Protein AF-A0A4C1UYD5-F1 (afdb_monomer)

Nearest PDB structures (foldseek):
  2w25-assembly1_B  TM=7.082E-01  e=7.844E-01  Mycobacterium tuberculosis H37Rv
  4pcq-assembly2_C  TM=4.959E-01  e=2.005E-01  Mycobacterium tuberculosis H37Rv
  2zny-assembly2_C  TM=6.734E-01  e=1.211E+00  Pyrococcus horikoshii
  8q90-assembly1_B  TM=6.216E-01  e=7.372E-01  Haloferax mediterranei
  2cfx-assembly1_C  TM=5.193E-01  e=6.121E-01  Bacillus subtilis

Solvent-accessible surface area (backbone atoms only — not comparable to full-atom values): 8663 Å² total; per-residue (Å²): 123,74,61,63,59,53,48,52,54,51,55,50,53,49,42,74,74,34,85,78,67,46,72,71,53,54,27,66,76,67,74,45,59,75,81,50,54,60,48,44,36,49,77,71,63,64,56,72,83,76,76,78,75,85,68,89,67,90,71,52,71,72,56,50,52,53,52,55,53,51,60,69,66,46,83,73,74,66,81,72,52,64,57,54,50,50,51,52,55,50,59,76,73,45,64,76,91,78,65,53,77,66,54,57,54,50,51,54,52,47,61,76,69,52,66,94,88,60,64,92,65,54,70,78,73,72,62,78,87,80,76,84,84,124

Secondary structure (DSSP, 8-state):
-HHHHHHHHHHHHHHHH-TT--HHHHHHHHT--TTHHHHIIIIIS-PPPPP----SS---HHHHHHHHHHHHH-SSS-THHHHHHHHHHHHHHS-GGG--HHHHHHHHHHHHHS-TT-GGGTGGGS--TTSS--

Structure (mmCIF, N/CA/C/O backbone):
data_AF-A0A4C1UYD5-F1
#
_entry.id   AF-A0A4C1UYD5-F1
#
loop_
_atom_site.group_PDB
_atom_site.id
_atom_site.type_symbol
_atom_site.label_atom_id
_atom_site.label_alt_id
_atom_site.label_comp_id
_atom_site.label_asym_id
_atom_site.label_entity_id
_atom_site.label_seq_id
_atom_site.pdbx_PDB_ins_code
_atom_site.Cartn_x
_atom_site.Cartn_y
_atom_site.Cartn_z
_atom_site.occupancy
_atom_site.B_iso_or_equiv
_atom_site.auth_seq_id
_atom_site.auth_comp_id
_atom_site.auth_asym_id
_atom_site.auth_atom_id
_atom_site.pdbx_PDB_model_num
ATOM 1 N N . MET A 1 1 ? 9.779 5.387 -25.566 1.00 51.56 1 MET A N 1
ATOM 2 C CA . MET A 1 1 ? 9.071 6.353 -24.678 1.00 51.56 1 MET A CA 1
ATOM 3 C C . MET A 1 1 ? 7.574 6.054 -24.531 1.00 51.56 1 MET A C 1
ATOM 5 O O . MET A 1 1 ? 7.022 6.359 -23.481 1.00 51.56 1 MET A O 1
ATOM 9 N N . LYS A 1 2 ? 6.917 5.441 -25.533 1.00 52.53 2 LYS A N 1
ATOM 10 C CA . LYS A 1 2 ? 5.489 5.065 -25.476 1.00 52.53 2 LYS A CA 1
ATOM 11 C C . LYS A 1 2 ? 5.191 3.929 -24.477 1.00 52.53 2 LYS A C 1
ATOM 13 O O . LYS A 1 2 ? 4.095 3.876 -23.929 1.00 52.53 2 LYS A O 1
ATOM 18 N N . ASP A 1 3 ? 6.193 3.118 -24.146 1.00 77.50 3 ASP A N 1
ATOM 19 C CA . ASP A 1 3 ? 6.026 1.927 -23.298 1.00 77.50 3 ASP A CA 1
ATOM 20 C C . ASP A 1 3 ? 5.842 2.269 -21.810 1.00 77.50 3 ASP A C 1
ATOM 22 O O . ASP A 1 3 ? 5.057 1.634 -21.112 1.00 77.50 3 ASP A O 1
ATOM 26 N N . ALA A 1 4 ? 6.471 3.347 -21.328 1.00 79.19 4 ALA A N 1
ATOM 27 C CA . ALA A 1 4 ? 6.419 3.733 -19.914 1.00 79.19 4 ALA A CA 1
ATOM 28 C C . ALA A 1 4 ? 5.032 4.240 -19.472 1.00 79.19 4 ALA A C 1
ATOM 30 O O . ALA A 1 4 ? 4.612 4.013 -18.336 1.00 79.19 4 ALA A O 1
ATOM 31 N N . LEU A 1 5 ? 4.298 4.925 -20.358 1.00 83.38 5 LEU A N 1
ATOM 32 C CA . LEU A 1 5 ? 2.932 5.377 -20.068 1.00 83.38 5 LEU A CA 1
ATOM 33 C C . LEU A 1 5 ? 1.947 4.204 -20.051 1.00 83.38 5 LEU A C 1
ATOM 35 O O . LEU A 1 5 ? 1.080 4.150 -19.177 1.00 83.38 5 LEU A O 1
ATOM 39 N N . LEU A 1 6 ? 2.111 3.250 -20.972 1.00 86.69 6 LEU A N 1
ATOM 40 C CA . LEU A 1 6 ? 1.280 2.049 -21.033 1.00 86.69 6 LEU A CA 1
ATOM 41 C C . LEU A 1 6 ? 1.486 1.169 -19.792 1.00 86.69 6 LEU A C 1
ATOM 43 O O . LEU A 1 6 ? 0.511 0.726 -19.189 1.00 86.69 6 LEU A O 1
ATOM 47 N N . GLN A 1 7 ? 2.736 1.016 -19.344 1.00 87.81 7 GLN A N 1
ATOM 48 C CA . GLN A 1 7 ? 3.077 0.308 -18.108 1.00 87.81 7 GLN A CA 1
ATOM 49 C C . GLN A 1 7 ? 2.433 0.948 -16.873 1.00 87.81 7 GLN A C 1
ATOM 51 O O . GLN A 1 7 ? 1.792 0.252 -16.091 1.00 87.81 7 GLN A O 1
ATOM 56 N N . ARG A 1 8 ? 2.524 2.277 -16.706 1.00 90.50 8 ARG A N 1
ATOM 57 C CA . ARG A 1 8 ? 1.875 2.979 -15.578 1.00 90.50 8 ARG A CA 1
ATOM 58 C C . ARG A 1 8 ? 0.364 2.775 -15.572 1.00 90.50 8 ARG A C 1
ATOM 60 O O . ARG A 1 8 ? -0.216 2.533 -14.515 1.00 90.50 8 ARG A O 1
ATOM 67 N N . ARG A 1 9 ? -0.269 2.862 -16.746 1.00 92.88 9 ARG A N 1
ATOM 68 C CA . ARG A 1 9 ? -1.713 2.648 -16.891 1.00 92.88 9 ARG A CA 1
ATOM 69 C C . ARG A 1 9 ? -2.099 1.205 -16.553 1.00 92.88 9 ARG A C 1
ATOM 71 O O . ARG A 1 9 ? -3.076 1.009 -15.841 1.00 92.88 9 ARG A O 1
ATOM 78 N N . GLY A 1 10 ? -1.306 0.227 -16.990 1.00 93.06 10 GLY A N 1
ATOM 79 C CA . GLY A 1 10 ? -1.494 -1.187 -16.655 1.00 93.06 10 GLY A CA 1
ATOM 80 C C . GLY A 1 10 ? -1.370 -1.464 -15.156 1.00 93.06 10 GLY A C 1
ATOM 81 O O . GLY A 1 10 ? -2.275 -2.048 -14.567 1.00 93.06 10 GLY A O 1
ATOM 82 N N . VAL A 1 11 ? -0.305 -0.971 -14.511 1.00 92.56 11 VAL A N 1
ATOM 83 C CA . VAL A 1 11 ? -0.105 -1.120 -13.056 1.00 92.56 11 VAL A CA 1
ATOM 84 C C . VAL A 1 11 ? -1.269 -0.498 -12.281 1.00 92.56 11 VAL A C 1
ATOM 86 O O . VAL A 1 11 ? -1.773 -1.105 -11.339 1.00 92.56 11 VAL A O 1
ATOM 89 N N . ARG A 1 12 ? -1.734 0.688 -12.695 1.00 93.81 12 ARG A N 1
ATOM 90 C CA . ARG A 1 12 ? -2.876 1.359 -12.063 1.00 93.81 12 ARG A CA 1
ATOM 91 C C . ARG A 1 12 ? -4.149 0.511 -12.129 1.00 93.81 12 ARG A C 1
ATOM 93 O O . ARG A 1 12 ? -4.782 0.308 -11.098 1.00 93.81 12 ARG A O 1
ATOM 100 N N . LEU A 1 13 ? -4.484 -0.015 -13.308 1.00 93.56 13 LEU A N 1
ATOM 101 C CA . LEU A 1 13 ? -5.666 -0.861 -13.498 1.00 93.56 13 LEU A CA 1
ATOM 102 C C . LEU A 1 13 ? -5.609 -2.136 -12.647 1.00 93.56 13 LEU A C 1
ATOM 104 O O . LEU A 1 13 ? -6.617 -2.528 -12.061 1.00 93.56 13 LEU A O 1
ATOM 108 N N . MET A 1 14 ? -4.433 -2.760 -12.532 1.00 93.62 14 MET A N 1
ATOM 109 C CA . MET A 1 14 ? -4.266 -3.954 -11.698 1.00 93.62 14 MET A CA 1
ATOM 110 C C . MET A 1 14 ? -4.547 -3.676 -10.217 1.00 93.62 14 MET A C 1
ATOM 112 O O . MET A 1 14 ? -5.208 -4.483 -9.578 1.00 93.62 14 MET A O 1
ATOM 116 N N . ILE A 1 15 ? -4.099 -2.537 -9.679 1.00 91.75 15 ILE A N 1
ATOM 117 C CA . ILE A 1 15 ? -4.320 -2.160 -8.268 1.00 91.75 15 ILE A CA 1
ATOM 118 C C . ILE A 1 15 ? -5.775 -1.765 -8.010 1.00 91.75 15 ILE A C 1
ATOM 120 O O . ILE A 1 15 ? -6.321 -2.059 -6.947 1.00 91.75 15 ILE A O 1
ATOM 124 N N . GLU A 1 16 ? -6.402 -1.074 -8.965 1.00 91.88 16 GLU A N 1
ATOM 125 C CA . GLU A 1 16 ? -7.821 -0.717 -8.882 1.00 91.88 16 GLU A CA 1
ATOM 126 C C . GLU A 1 16 ? -8.707 -1.974 -8.894 1.00 91.88 16 GLU A C 1
ATOM 128 O O . GLU A 1 16 ? -9.697 -2.023 -8.165 1.00 91.88 16 GLU A O 1
ATOM 133 N N . THR A 1 17 ? -8.313 -3.002 -9.657 1.00 93.69 17 THR A N 1
ATOM 134 C CA . THR A 1 17 ? -9.019 -4.292 -9.740 1.00 93.69 17 THR A CA 1
ATOM 135 C C . THR A 1 17 ? -8.757 -5.171 -8.516 1.00 93.69 17 THR A C 1
ATOM 137 O O . THR A 1 17 ? -9.692 -5.682 -7.905 1.00 93.69 17 THR A O 1
ATOM 140 N N . ASP A 1 18 ? -7.491 -5.335 -8.132 1.00 90.62 18 ASP A N 1
ATOM 141 C CA . ASP A 1 18 ? -7.075 -6.104 -6.965 1.00 90.62 18 ASP A CA 1
ATOM 142 C C . ASP A 1 18 ? -6.187 -5.248 -6.057 1.00 90.62 18 ASP A C 1
ATOM 144 O O . ASP A 1 18 ? -4.979 -5.088 -6.259 1.00 90.62 18 ASP A O 1
ATOM 148 N N . LYS A 1 19 ? -6.793 -4.750 -4.975 1.00 85.56 19 LYS A N 1
ATOM 149 C CA . LYS A 1 19 ? -6.100 -3.961 -3.945 1.00 85.56 19 LYS A CA 1
ATOM 150 C C . LYS A 1 19 ? -4.998 -4.750 -3.224 1.00 85.56 19 LYS A C 1
ATOM 152 O O . LYS A 1 19 ? -4.209 -4.152 -2.494 1.00 85.56 19 LYS A O 1
ATOM 157 N N . ARG A 1 20 ? -4.961 -6.078 -3.375 1.00 87.19 20 ARG A N 1
ATOM 158 C CA . ARG A 1 20 ? -3.972 -6.990 -2.785 1.00 87.19 20 ARG A CA 1
ATOM 159 C C . ARG A 1 20 ? -2.979 -7.535 -3.816 1.00 87.19 20 ARG A C 1
ATOM 161 O O . ARG A 1 20 ? -2.191 -8.413 -3.462 1.00 87.19 20 ARG A O 1
ATOM 168 N N . ALA A 1 21 ? -2.962 -6.996 -5.038 1.00 89.81 21 ALA A N 1
ATOM 169 C CA . ALA A 1 21 ? -2.039 -7.419 -6.082 1.00 89.81 21 ALA A CA 1
ATOM 170 C C . ALA A 1 21 ? -0.580 -7.369 -5.595 1.00 89.81 21 ALA A C 1
ATOM 172 O O . ALA A 1 21 ? -0.066 -6.333 -5.157 1.00 89.81 21 ALA A O 1
ATOM 173 N N . SER A 1 22 ? 0.111 -8.506 -5.674 1.00 91.75 22 SER A N 1
ATOM 174 C CA . SER A 1 22 ? 1.512 -8.610 -5.268 1.00 91.75 22 SER A CA 1
ATOM 175 C C . SER A 1 22 ? 2.455 -8.057 -6.339 1.00 91.75 22 SER A C 1
ATOM 177 O O . SER A 1 22 ? 2.160 -8.076 -7.534 1.00 91.75 22 SER A O 1
ATOM 179 N N . TYR A 1 23 ? 3.656 -7.637 -5.930 1.00 91.94 23 TYR A N 1
ATOM 180 C CA . TYR A 1 23 ? 4.678 -7.143 -6.866 1.00 91.94 23 TYR A CA 1
ATOM 181 C C . TYR A 1 23 ? 5.027 -8.189 -7.933 1.00 91.94 23 TYR A C 1
ATOM 183 O O . TYR A 1 23 ? 5.186 -7.849 -9.101 1.00 91.94 23 TYR A O 1
ATOM 191 N N . ARG A 1 24 ? 5.056 -9.471 -7.546 1.00 92.31 24 ARG A N 1
ATOM 192 C CA . ARG A 1 24 ? 5.289 -10.597 -8.454 1.00 92.31 24 ARG A CA 1
ATOM 193 C C . ARG A 1 24 ? 4.107 -10.875 -9.384 1.00 92.31 24 ARG A C 1
ATOM 195 O O . ARG A 1 24 ? 4.307 -11.412 -10.454 1.00 92.31 24 ARG A O 1
ATOM 202 N N . GLN A 1 25 ? 2.871 -10.546 -9.039 1.00 92.44 25 GLN A N 1
ATOM 203 C CA . GLN A 1 25 ? 1.781 -10.662 -10.020 1.00 92.44 25 GLN A CA 1
ATOM 204 C C . GLN A 1 25 ? 1.857 -9.529 -11.045 1.00 92.44 25 GLN A C 1
ATOM 206 O O . GLN A 1 25 ? 1.689 -9.762 -12.243 1.00 92.44 25 GLN A O 1
ATOM 211 N N . ILE A 1 26 ? 2.196 -8.322 -10.589 1.00 91.88 26 ILE A N 1
ATOM 212 C CA . ILE A 1 26 ? 2.343 -7.138 -11.440 1.00 91.88 26 ILE A CA 1
ATOM 213 C C . ILE A 1 26 ? 3.502 -7.319 -12.434 1.00 91.88 26 ILE A C 1
ATOM 215 O O . ILE A 1 26 ? 3.317 -7.071 -13.625 1.00 91.88 26 ILE A O 1
ATOM 219 N N . TRP A 1 27 ? 4.663 -7.819 -11.984 1.00 92.88 27 TRP A N 1
ATOM 220 C CA . TRP A 1 27 ? 5.821 -8.073 -12.863 1.00 92.88 27 TRP A CA 1
ATOM 221 C C . TRP A 1 27 ? 5.485 -9.052 -13.998 1.00 92.88 27 TRP A C 1
ATOM 223 O O . TRP A 1 27 ? 5.920 -8.869 -15.128 1.00 92.88 27 TRP A O 1
ATOM 233 N N . ALA A 1 28 ? 4.654 -10.058 -13.713 1.00 92.81 28 ALA A N 1
ATOM 234 C CA . ALA A 1 28 ? 4.476 -11.243 -14.551 1.00 92.81 28 ALA A CA 1
ATOM 235 C C . ALA A 1 28 ? 3.438 -10.942 -15.617 1.00 92.81 28 ALA A C 1
ATOM 237 O O . ALA A 1 28 ? 3.577 -11.345 -16.764 1.00 92.81 28 ALA A O 1
ATOM 238 N N . SER A 1 29 ? 2.418 -10.189 -15.212 1.00 91.50 29 SER A N 1
ATOM 239 C CA . SER A 1 29 ? 1.319 -9.783 -16.075 1.00 91.50 29 SER A CA 1
ATOM 240 C C . SER A 1 29 ? 1.741 -8.687 -17.054 1.00 91.50 29 SER A C 1
ATOM 242 O O . SER A 1 29 ? 1.227 -8.639 -18.165 1.00 91.50 29 SER A O 1
ATOM 244 N N . LEU A 1 30 ? 2.664 -7.801 -16.656 1.00 89.75 30 LEU A N 1
ATOM 245 C CA . LEU A 1 30 ? 3.065 -6.642 -17.463 1.00 89.75 30 LEU A CA 1
ATOM 246 C C . LEU A 1 30 ? 4.455 -6.775 -18.103 1.00 89.75 30 LEU A C 1
ATOM 248 O O . LEU A 1 30 ? 4.839 -5.900 -18.877 1.00 89.75 30 LEU A O 1
ATOM 252 N N . GLY A 1 31 ? 5.218 -7.825 -17.775 1.00 90.38 31 GLY A N 1
ATOM 253 C CA . GLY A 1 31 ? 6.582 -8.027 -18.278 1.00 90.38 31 GLY A CA 1
ATOM 254 C C . GLY A 1 31 ? 7.547 -6.908 -17.873 1.00 90.38 31 GLY A C 1
ATOM 255 O O . GLY A 1 31 ? 8.457 -6.564 -18.624 1.00 90.38 31 GLY A O 1
ATOM 256 N N . ILE A 1 32 ? 7.311 -6.290 -16.714 1.00 90.12 32 ILE A N 1
ATOM 257 C CA . ILE A 1 32 ? 8.102 -5.168 -16.199 1.00 90.12 32 ILE A CA 1
ATOM 258 C C . ILE A 1 32 ? 9.187 -5.717 -15.272 1.00 90.12 32 ILE A C 1
ATOM 260 O O . ILE A 1 32 ? 8.931 -6.611 -14.467 1.00 90.12 32 ILE A O 1
ATOM 264 N N . ASP A 1 33 ? 10.385 -5.139 -15.338 1.00 91.38 33 ASP A N 1
ATOM 265 C CA . ASP A 1 33 ? 11.468 -5.479 -14.417 1.00 91.38 33 ASP A CA 1
ATOM 266 C C . ASP A 1 33 ? 11.090 -5.204 -12.942 1.00 91.38 33 ASP A C 1
ATOM 268 O O . ASP A 1 33 ? 10.471 -4.181 -12.624 1.00 91.38 33 ASP A O 1
ATOM 272 N N . MET A 1 34 ? 11.506 -6.077 -12.009 1.00 90.56 34 MET A N 1
ATOM 273 C CA . MET A 1 34 ? 11.169 -5.933 -10.577 1.00 90.56 34 MET A CA 1
ATOM 274 C C . MET A 1 34 ? 11.600 -4.594 -10.014 1.00 90.56 34 MET A C 1
ATOM 276 O O . MET A 1 34 ? 10.919 -4.060 -9.142 1.00 90.56 34 MET A O 1
ATOM 280 N N . SER A 1 35 ? 12.728 -4.051 -10.476 1.00 89.56 35 SER A N 1
ATOM 281 C CA . SER A 1 35 ? 13.251 -2.792 -9.949 1.00 89.56 35 SER A CA 1
ATOM 282 C C . SER A 1 35 ? 12.382 -1.591 -10.337 1.00 89.56 35 SER A C 1
ATOM 284 O O . SER A 1 35 ? 12.432 -0.546 -9.682 1.00 89.56 35 SER A O 1
ATOM 286 N N . GLN A 1 36 ? 11.566 -1.725 -11.388 1.00 90.94 36 GLN A N 1
ATOM 287 C CA . GLN A 1 36 ? 10.689 -0.668 -11.879 1.00 90.94 36 GLN A CA 1
ATOM 288 C C . GLN A 1 36 ? 9.326 -0.666 -11.188 1.00 90.94 36 GLN A C 1
ATOM 290 O O . GLN A 1 36 ? 8.755 0.409 -11.004 1.00 90.94 36 GLN A O 1
ATOM 295 N N . VAL A 1 37 ? 8.821 -1.823 -10.745 1.00 91.12 37 VAL A N 1
ATOM 296 C CA . VAL A 1 37 ? 7.508 -1.923 -10.081 1.00 91.12 37 VAL A CA 1
ATOM 297 C C . VAL A 1 37 ? 7.411 -0.988 -8.858 1.00 91.12 37 VAL A C 1
ATOM 299 O O . VAL A 1 37 ? 6.494 -0.163 -8.830 1.00 91.12 37 VAL A O 1
ATOM 302 N N . PRO A 1 38 ? 8.364 -0.980 -7.898 1.00 90.62 38 PRO A N 1
ATOM 303 C CA . PRO A 1 38 ? 8.342 -0.034 -6.782 1.00 90.62 38 PRO A CA 1
ATOM 304 C C . PRO A 1 38 ? 8.451 1.429 -7.226 1.00 90.62 38 PRO A C 1
ATOM 306 O O . PRO A 1 38 ? 7.778 2.286 -6.661 1.00 90.62 38 PRO A O 1
ATOM 309 N N . LYS A 1 39 ? 9.255 1.732 -8.257 1.00 92.25 39 LYS A N 1
ATOM 310 C CA . LYS A 1 39 ? 9.408 3.102 -8.781 1.00 92.25 39 LYS A CA 1
ATOM 311 C C . LYS A 1 39 ? 8.090 3.621 -9.351 1.00 92.25 39 LYS A C 1
ATOM 313 O O . LYS A 1 39 ? 7.726 4.763 -9.101 1.00 92.25 39 LYS A O 1
ATOM 318 N N . ILE A 1 40 ? 7.351 2.782 -10.076 1.00 92.31 40 ILE A N 1
ATOM 319 C CA . ILE A 1 40 ? 6.043 3.143 -10.631 1.00 92.31 40 ILE A CA 1
ATOM 320 C C . ILE A 1 40 ? 5.020 3.353 -9.513 1.00 92.31 40 ILE A C 1
ATOM 322 O O . ILE A 1 40 ? 4.328 4.371 -9.502 1.00 92.31 40 ILE A O 1
ATOM 326 N N . LEU A 1 41 ? 4.961 2.437 -8.547 1.00 90.88 41 LEU A N 1
ATOM 327 C CA . LEU A 1 41 ? 4.032 2.525 -7.421 1.00 90.88 41 LEU A CA 1
ATOM 328 C C . LEU A 1 41 ? 4.260 3.782 -6.576 1.00 90.88 41 LEU A C 1
ATOM 330 O O . LEU A 1 41 ? 3.311 4.517 -6.307 1.00 90.88 41 LEU A O 1
ATOM 334 N N . HIS A 1 42 ? 5.508 4.050 -6.195 1.00 88.56 42 HIS A N 1
ATOM 335 C CA . HIS A 1 42 ? 5.836 5.141 -5.281 1.00 88.56 42 HIS A CA 1
ATOM 336 C C . HIS A 1 42 ?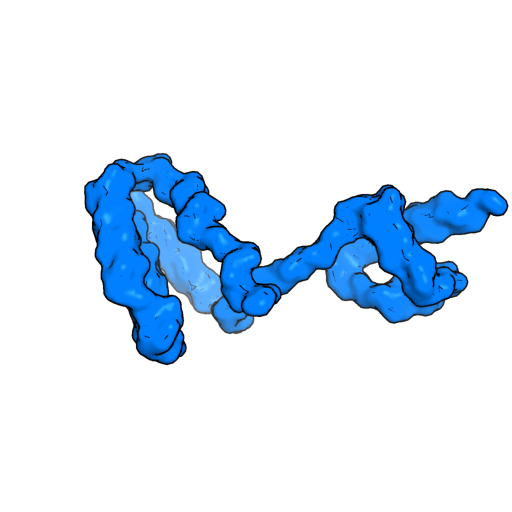 5.971 6.497 -5.982 1.00 88.56 42 HIS A C 1
ATOM 338 O O . HIS A 1 42 ? 5.393 7.470 -5.507 1.00 88.56 42 HIS A O 1
ATOM 344 N N . ASN A 1 43 ? 6.668 6.576 -7.121 1.00 90.62 43 ASN A N 1
ATOM 345 C CA . ASN A 1 43 ? 6.980 7.865 -7.754 1.00 90.62 43 ASN A CA 1
ATOM 346 C C . ASN A 1 43 ? 5.902 8.333 -8.736 1.00 90.62 43 ASN A C 1
ATOM 348 O O . ASN A 1 43 ? 5.803 9.527 -9.003 1.00 90.62 43 ASN A O 1
ATOM 352 N N . HIS A 1 44 ? 5.133 7.413 -9.329 1.00 89.44 44 HIS A N 1
ATOM 353 C CA . HIS A 1 44 ? 4.153 7.762 -10.365 1.00 89.44 44 HIS A CA 1
ATOM 354 C C . HIS A 1 44 ? 2.708 7.612 -9.909 1.00 89.44 44 HIS A C 1
ATOM 356 O O . HIS A 1 44 ? 1.870 8.407 -10.323 1.00 89.44 44 HIS A O 1
ATOM 362 N N . LEU A 1 45 ? 2.412 6.612 -9.079 1.00 89.88 45 LEU A N 1
ATOM 363 C CA . LEU A 1 45 ? 1.058 6.373 -8.577 1.00 89.88 45 LEU A CA 1
ATOM 364 C C . LEU A 1 45 ? 0.857 6.863 -7.136 1.00 89.88 45 LEU A C 1
ATOM 366 O O . LEU A 1 45 ? -0.280 6.918 -6.682 1.00 89.88 45 LEU A O 1
ATOM 370 N N . ALA A 1 46 ? 1.938 7.211 -6.425 1.00 90.44 46 ALA A N 1
ATOM 371 C CA . ALA A 1 46 ? 1.926 7.597 -5.010 1.00 90.44 46 ALA A CA 1
ATOM 372 C C . ALA A 1 46 ? 1.169 6.603 -4.101 1.00 90.44 46 ALA A C 1
ATOM 374 O O . ALA A 1 46 ? 0.658 6.967 -3.039 1.00 90.44 46 ALA A O 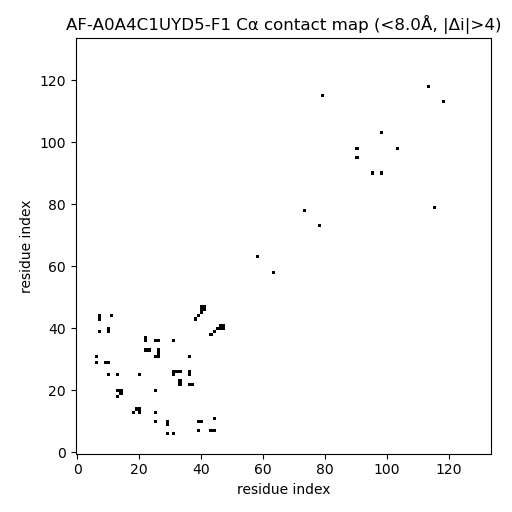1
ATOM 375 N N . VAL A 1 47 ? 1.112 5.328 -4.501 1.00 87.12 47 VAL A N 1
ATOM 376 C CA . VAL A 1 47 ? 0.430 4.276 -3.747 1.00 87.12 47 VAL A CA 1
ATOM 377 C C . VAL A 1 47 ? 1.325 3.865 -2.586 1.00 87.12 47 VAL A C 1
ATOM 379 O O . VAL A 1 47 ? 2.505 3.543 -2.752 1.00 87.12 47 VAL A O 1
ATOM 382 N N . ARG A 1 48 ? 0.756 3.868 -1.383 1.00 83.94 48 ARG A N 1
ATOM 383 C CA . ARG A 1 48 ? 1.401 3.346 -0.178 1.00 83.94 48 ARG A CA 1
ATOM 384 C C . ARG A 1 48 ? 0.832 1.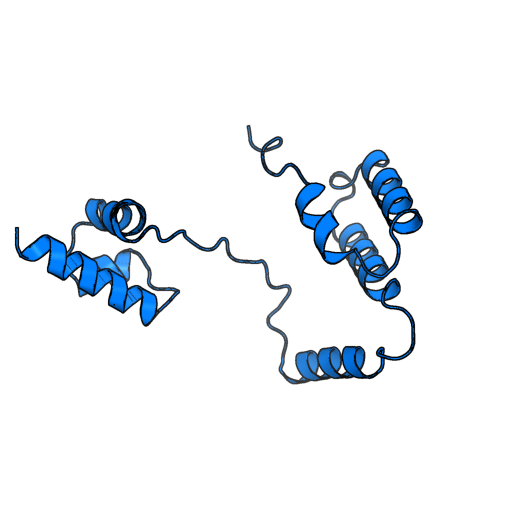970 0.126 1.00 83.94 48 ARG A C 1
ATOM 386 O O . ARG A 1 48 ? -0.364 1.746 -0.048 1.00 83.94 48 ARG A O 1
ATOM 393 N N . LYS A 1 49 ? 1.681 1.051 0.595 1.00 79.94 49 LYS A N 1
ATOM 394 C CA . LYS A 1 49 ? 1.194 -0.225 1.125 1.00 79.94 49 LYS A CA 1
ATOM 395 C C . LYS A 1 49 ? 0.347 0.078 2.363 1.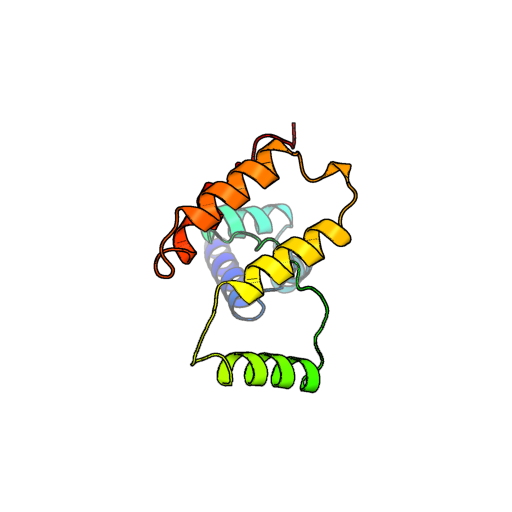00 79.94 49 LYS A C 1
ATOM 397 O O . LYS A 1 49 ? 0.878 0.705 3.281 1.00 79.94 49 LYS A O 1
ATOM 402 N N . PRO A 1 50 ? -0.931 -0.331 2.413 1.00 72.69 50 PRO A N 1
ATOM 403 C CA . PRO A 1 50 ? -1.675 -0.247 3.655 1.00 72.69 50 PRO A CA 1
ATOM 404 C C . PRO A 1 50 ? -0.988 -1.164 4.670 1.00 72.69 50 PRO A C 1
ATOM 406 O O . PRO A 1 50 ? -0.790 -2.352 4.403 1.00 72.69 50 PRO A O 1
ATOM 409 N N . CYS A 1 51 ? -0.596 -0.617 5.822 1.00 72.69 51 CYS A N 1
ATOM 410 C CA . CYS A 1 51 ? -0.250 -1.449 6.967 1.00 72.69 51 CYS A CA 1
ATOM 411 C C . CYS A 1 51 ? -1.498 -2.266 7.298 1.00 72.69 51 CYS A C 1
ATOM 413 O O . CYS A 1 51 ? -2.579 -1.697 7.456 1.00 72.69 51 CYS A O 1
ATOM 415 N N . ILE A 1 52 ? -1.369 -3.593 7.311 1.00 67.62 52 ILE A N 1
ATOM 416 C CA . ILE A 1 52 ? -2.501 -4.482 7.556 1.00 67.62 52 ILE A CA 1
ATOM 417 C C . ILE A 1 52 ? -3.022 -4.130 8.947 1.00 67.62 52 ILE A C 1
ATOM 419 O O . ILE A 1 52 ? -2.315 -4.302 9.939 1.00 67.62 52 ILE A O 1
ATOM 423 N N . GLN A 1 53 ? -4.229 -3.574 9.014 1.00 71.75 53 GLN A N 1
ATOM 424 C CA . GLN A 1 53 ? -4.890 -3.367 10.289 1.00 71.75 53 GLN A CA 1
ATOM 425 C C . GLN A 1 53 ? -5.111 -4.756 10.886 1.00 71.75 53 GLN A C 1
ATOM 427 O O . GLN A 1 53 ? -5.715 -5.613 10.240 1.00 71.75 53 GLN A O 1
ATOM 432 N N . TRP A 1 54 ? -4.569 -5.002 12.078 1.00 64.06 54 TRP A N 1
ATOM 433 C CA . TRP A 1 54 ? -4.820 -6.248 12.790 1.00 64.06 54 TRP A CA 1
ATOM 434 C C . TRP A 1 54 ? -6.321 -6.359 13.036 1.00 64.06 54 TRP A C 1
ATOM 436 O O . TRP A 1 54 ? -6.884 -5.575 13.796 1.00 64.06 54 TRP A O 1
ATOM 446 N N . ILE A 1 55 ? -6.969 -7.307 12.361 1.00 72.94 55 ILE A N 1
ATOM 447 C CA . ILE A 1 55 ? -8.363 -7.654 12.618 1.00 72.94 55 ILE A CA 1
ATOM 448 C C . ILE A 1 55 ? -8.335 -8.779 13.656 1.00 72.94 55 ILE A C 1
ATOM 450 O O . ILE A 1 55 ? -7.856 -9.874 13.340 1.00 72.94 55 ILE A O 1
ATOM 454 N N . PRO A 1 56 ? -8.805 -8.542 14.893 1.00 62.69 56 PRO A N 1
ATOM 455 C CA . PRO A 1 56 ? -8.897 -9.584 15.902 1.00 62.69 56 PRO A CA 1
ATOM 456 C C . PRO A 1 56 ? -9.978 -10.586 15.471 1.00 62.69 56 PRO A C 1
ATOM 458 O O . PRO A 1 56 ? -11.167 -10.358 15.672 1.00 62.69 56 PRO A O 1
ATOM 461 N N . HIS A 1 57 ? -9.535 -11.691 14.873 1.00 67.38 57 HIS A N 1
ATOM 462 C CA . HIS A 1 57 ? -10.322 -12.841 14.414 1.00 67.38 57 HIS A CA 1
ATOM 463 C C . HIS A 1 57 ? -11.241 -12.613 13.196 1.00 67.38 57 HIS A C 1
ATOM 465 O O . HIS A 1 57 ? -11.906 -11.591 13.042 1.00 67.38 57 HIS A O 1
ATOM 471 N N . ASN A 1 58 ? -11.318 -13.637 12.336 1.00 74.69 58 ASN A N 1
ATOM 472 C CA . ASN A 1 58 ? -12.325 -13.727 11.278 1.00 74.69 58 ASN A CA 1
ATOM 473 C C . ASN A 1 58 ? -13.681 -14.035 11.926 1.00 74.69 58 ASN A C 1
ATOM 475 O O . ASN A 1 58 ? -13.993 -15.193 12.200 1.00 74.69 58 ASN A O 1
ATOM 479 N N . LEU A 1 59 ? -14.455 -12.991 12.226 1.00 74.44 59 LEU A N 1
ATOM 480 C CA . LEU A 1 59 ? -15.774 -13.131 12.841 1.00 74.44 59 LEU A CA 1
ATOM 481 C C . LEU A 1 59 ? -16.740 -13.845 11.888 1.00 74.44 59 LEU A C 1
ATOM 483 O O . LEU A 1 59 ? -16.885 -13.451 10.729 1.00 74.44 59 LEU A O 1
ATOM 487 N N . ILE A 1 60 ? -17.428 -14.863 12.403 1.00 82.94 60 ILE A N 1
ATOM 488 C CA . ILE A 1 60 ? -18.527 -15.546 11.708 1.00 82.94 60 ILE A CA 1
ATOM 489 C C . ILE A 1 60 ? -19.716 -14.577 11.603 1.00 82.94 60 ILE A C 1
ATOM 491 O O . ILE A 1 60 ? -19.910 -13.752 12.494 1.00 82.94 60 ILE A O 1
ATOM 495 N N . GLU A 1 61 ? -20.543 -14.673 10.556 1.00 80.75 61 GLU A N 1
ATOM 496 C CA . GLU A 1 61 ? -21.697 -13.775 10.344 1.00 80.75 61 GLU A CA 1
ATOM 497 C C . GLU A 1 61 ? -22.616 -13.667 11.575 1.00 80.75 61 GLU A C 1
ATOM 499 O O . GLU A 1 61 ? -23.032 -12.576 11.951 1.00 80.75 61 GLU A O 1
ATOM 504 N N . ALA A 1 62 ? -22.831 -14.769 12.301 1.00 76.56 62 ALA A N 1
ATOM 505 C CA . ALA A 1 62 ? -23.582 -14.757 13.559 1.00 76.56 62 ALA A CA 1
ATOM 506 C C . ALA A 1 62 ? -22.916 -13.915 14.669 1.00 76.56 62 ALA A C 1
ATOM 508 O O . ALA A 1 62 ? -23.604 -13.316 15.493 1.00 76.56 62 ALA A O 1
ATOM 509 N N . GLN A 1 63 ? -21.580 -13.856 14.711 1.00 75.06 63 GLN A N 1
ATOM 510 C CA . GLN A 1 63 ? -20.835 -13.008 15.647 1.00 75.06 63 GLN A CA 1
ATOM 511 C C . GLN A 1 63 ? -20.872 -11.536 15.228 1.00 75.06 63 GLN A C 1
ATOM 513 O O . GLN A 1 63 ? -20.931 -10.676 16.102 1.00 75.06 63 GLN A O 1
ATOM 518 N N . LYS A 1 64 ? -20.871 -11.240 13.920 1.00 78.31 64 LYS A N 1
ATOM 519 C CA . LYS A 1 64 ? -21.074 -9.875 13.410 1.00 78.31 64 LYS A CA 1
ATOM 520 C C . LYS A 1 64 ? -22.464 -9.365 13.787 1.00 78.31 64 LYS A C 1
ATOM 522 O O . LYS A 1 64 ? -22.565 -8.349 14.458 1.00 78.31 64 LYS A O 1
ATOM 527 N N . LEU A 1 65 ? -23.498 -10.163 13.522 1.00 78.00 65 LEU A N 1
ATOM 528 C CA . LEU A 1 65 ? -24.887 -9.818 13.828 1.00 78.00 65 LEU A CA 1
ATOM 529 C C . LEU A 1 65 ? -25.130 -9.606 15.332 1.00 78.00 65 LEU A C 1
ATOM 531 O O . LEU A 1 65 ? -25.860 -8.703 15.722 1.00 78.00 65 LEU A O 1
ATOM 535 N N . ARG A 1 66 ? -24.476 -10.388 16.204 1.00 71.88 66 ARG A N 1
ATOM 536 C CA . ARG A 1 66 ? -24.508 -10.132 17.656 1.00 71.88 66 ARG A CA 1
ATOM 537 C C . ARG A 1 66 ? -23.856 -8.802 18.036 1.00 71.88 66 ARG A C 1
ATOM 539 O O . ARG A 1 66 ? -24.363 -8.143 18.933 1.00 71.88 66 ARG A O 1
ATOM 546 N N . ARG A 1 67 ? -22.753 -8.409 17.389 1.00 66.88 67 ARG A N 1
ATOM 547 C CA . ARG A 1 67 ? -22.108 -7.107 17.641 1.00 66.88 67 ARG A CA 1
ATOM 548 C C . ARG A 1 67 ? -22.972 -5.955 17.142 1.00 66.88 67 ARG A C 1
ATOM 550 O O . ARG A 1 67 ? -23.131 -4.990 17.875 1.00 66.88 67 ARG A O 1
ATOM 557 N N . ASP A 1 68 ? -23.569 -6.088 15.964 1.00 69.75 68 ASP A N 1
ATOM 558 C CA . ASP A 1 68 ? -24.446 -5.059 15.399 1.00 69.75 68 ASP A CA 1
ATOM 559 C C . ASP A 1 68 ? -25.710 -4.874 16.255 1.00 69.75 68 ASP A C 1
ATOM 561 O O . ASP A 1 68 ? -26.106 -3.750 16.550 1.00 69.75 68 ASP A O 1
ATOM 565 N N . ASN A 1 69 ? -26.291 -5.971 16.753 1.00 67.75 69 ASN A N 1
ATOM 566 C CA . ASN A 1 69 ? -27.453 -5.919 17.644 1.00 67.75 69 ASN A CA 1
ATOM 567 C C . ASN A 1 69 ? -27.136 -5.350 19.037 1.00 67.75 69 ASN A C 1
ATOM 569 O O . ASN A 1 69 ? -28.011 -4.726 19.629 1.00 67.75 69 ASN A O 1
ATOM 573 N N . LEU A 1 70 ? -25.913 -5.540 19.554 1.00 59.81 70 LEU A N 1
ATOM 574 C CA . LEU A 1 70 ? -25.463 -4.868 20.781 1.00 59.81 70 LEU A CA 1
ATOM 575 C C . LEU A 1 70 ? -25.418 -3.348 20.575 1.00 59.81 70 LEU A C 1
ATOM 577 O O . LEU A 1 70 ? -25.954 -2.603 21.383 1.00 59.81 70 LEU A O 1
ATOM 581 N N . VAL A 1 71 ? -24.869 -2.890 19.446 1.00 59.03 71 VAL A N 1
ATOM 582 C CA . VAL A 1 71 ? -24.768 -1.454 19.131 1.00 59.03 71 VAL A CA 1
ATOM 583 C C . VAL A 1 71 ? -26.147 -0.799 18.975 1.00 59.03 71 VAL A C 1
ATOM 585 O O . VAL A 1 71 ? -26.319 0.339 19.392 1.00 59.03 71 VAL A O 1
ATOM 588 N N . LEU A 1 72 ? -27.138 -1.510 18.429 1.00 56.56 72 LEU A N 1
ATOM 589 C CA . LEU A 1 72 ? -28.501 -0.987 18.249 1.00 56.56 72 LEU A CA 1
ATOM 590 C C . LEU A 1 72 ? -29.368 -1.017 19.523 1.00 56.56 72 LEU A C 1
ATOM 592 O O . LEU A 1 72 ? -30.398 -0.348 19.561 1.00 56.56 72 LEU A O 1
ATOM 596 N N . GLN A 1 73 ? -28.991 -1.776 20.559 1.00 49.09 73 GLN A N 1
ATOM 597 C CA . GLN A 1 73 ? -29.660 -1.729 21.870 1.00 49.09 73 GLN A CA 1
ATOM 598 C C . GLN A 1 73 ? -29.109 -0.621 22.783 1.00 49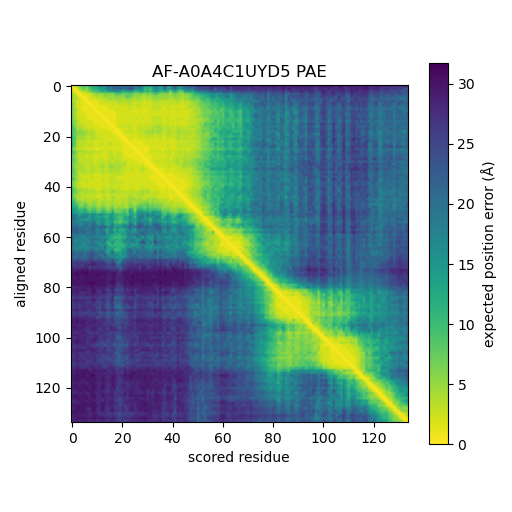.09 73 GLN A C 1
ATOM 600 O O . GLN A 1 73 ? -29.811 -0.193 23.698 1.00 49.09 73 GLN A O 1
ATOM 605 N N . ASP A 1 74 ? -27.908 -0.110 22.495 1.00 46.81 74 ASP A N 1
ATOM 606 C CA . ASP A 1 74 ? -27.184 0.851 23.337 1.00 46.81 74 ASP A CA 1
ATOM 607 C C . ASP A 1 74 ? -27.394 2.332 22.941 1.00 46.81 74 ASP A C 1
ATOM 609 O O . ASP A 1 74 ? -26.782 3.228 23.531 1.00 46.81 74 ASP A O 1
ATOM 613 N N . ASP A 1 75 ? -28.307 2.639 22.008 1.00 47.31 75 ASP A N 1
ATOM 614 C CA . ASP A 1 75 ? -28.676 4.030 21.673 1.00 47.31 75 ASP A CA 1
ATOM 615 C C . ASP A 1 75 ? -29.425 4.761 22.812 1.00 47.31 75 ASP A C 1
ATOM 617 O O . ASP A 1 75 ? -29.731 5.952 22.711 1.00 47.31 75 ASP A O 1
ATOM 621 N N . VAL A 1 76 ? -29.656 4.098 23.952 1.00 49.41 76 VAL A N 1
ATOM 622 C CA . VAL A 1 76 ? -30.140 4.731 25.184 1.00 49.41 76 VAL A CA 1
ATOM 623 C C . VAL A 1 76 ? -29.260 4.308 26.367 1.00 49.41 76 VAL A C 1
ATOM 625 O O . VAL A 1 76 ? -29.628 3.447 27.159 1.00 49.41 76 VAL A O 1
ATOM 628 N N . ASN A 1 77 ? -28.130 5.011 26.507 1.00 50.66 77 ASN A N 1
ATOM 629 C CA . ASN A 1 77 ? -27.252 5.142 27.685 1.00 50.66 77 ASN A CA 1
ATOM 630 C C . ASN A 1 77 ? -25.914 4.364 27.660 1.00 50.66 77 ASN A C 1
ATOM 632 O O . ASN A 1 77 ? -25.850 3.159 27.842 1.00 50.66 77 ASN A O 1
ATOM 636 N N . ASP A 1 78 ? -24.829 5.150 27.621 1.00 53.91 78 ASP A N 1
ATOM 637 C CA . ASP A 1 78 ? -23.459 4.827 28.063 1.00 53.91 78 ASP A CA 1
ATOM 638 C C . ASP A 1 78 ? -22.449 4.140 27.111 1.00 53.91 78 ASP A C 1
ATOM 640 O O . ASP A 1 78 ? -21.800 3.137 27.407 1.00 53.91 78 ASP A O 1
ATOM 644 N N . LEU A 1 79 ? -22.075 4.901 26.077 1.00 52.53 79 LEU A N 1
ATOM 645 C CA . LEU A 1 79 ? -20.819 4.783 25.315 1.00 52.53 79 LEU A CA 1
ATOM 646 C C . LEU A 1 79 ? -19.474 4.733 26.119 1.00 52.53 79 LEU A C 1
ATOM 648 O O . LEU A 1 79 ? -18.480 4.283 25.544 1.00 52.53 79 LEU A O 1
ATOM 652 N N . PRO A 1 80 ? -19.344 5.143 27.407 1.00 52.00 80 PRO A N 1
ATOM 653 C CA . PRO A 1 80 ? -18.086 4.998 28.163 1.00 52.00 80 PRO A CA 1
ATOM 654 C C . PRO A 1 80 ? -17.703 3.549 28.523 1.00 52.00 80 PRO A C 1
ATOM 656 O O . PRO A 1 80 ? -16.548 3.278 28.874 1.00 52.00 80 PRO A O 1
ATOM 659 N N . LEU A 1 81 ? -18.644 2.602 28.461 1.00 55.69 81 LEU A N 1
ATOM 660 C CA . LEU A 1 81 ? -18.418 1.228 28.926 1.00 55.69 81 LEU A CA 1
ATOM 661 C C . LEU A 1 81 ? -17.690 0.352 27.897 1.00 55.69 81 LEU A C 1
ATOM 663 O O . LEU A 1 81 ? -16.847 -0.461 28.269 1.00 55.69 81 LEU A O 1
ATOM 667 N N . HIS A 1 82 ? -17.913 0.560 26.597 1.00 62.81 82 HIS A N 1
ATOM 668 C CA . HIS A 1 82 ? -17.276 -0.265 25.563 1.00 62.81 82 HIS A CA 1
ATOM 669 C C . HIS A 1 82 ? -15.749 -0.062 25.497 1.00 62.81 82 HIS A C 1
ATOM 671 O O . HIS A 1 82 ? -14.988 -1.015 25.326 1.00 62.81 82 HIS A O 1
ATOM 677 N N . TRP A 1 83 ? -15.276 1.174 25.684 1.00 56.88 83 TRP A N 1
ATOM 678 C CA . TRP A 1 83 ? -13.847 1.491 25.604 1.00 56.88 83 TRP A CA 1
ATOM 679 C C . TRP A 1 83 ? -13.081 1.114 26.883 1.00 56.88 83 TRP A C 1
ATOM 681 O O . TRP A 1 83 ? -11.967 0.598 26.807 1.00 56.88 83 TRP A O 1
ATOM 691 N N . SER A 1 84 ? -13.698 1.271 28.060 1.00 64.00 84 SER A N 1
ATOM 692 C CA . SER A 1 84 ? -13.133 0.770 29.323 1.00 64.00 84 SER A CA 1
ATOM 693 C C . SER A 1 84 ? -13.047 -0.760 29.348 1.00 64.00 84 SER A C 1
ATOM 695 O O . SER A 1 84 ? -12.048 -1.309 29.816 1.00 64.00 84 SER A O 1
ATOM 697 N N . TYR A 1 85 ? -14.033 -1.447 28.765 1.00 64.19 85 TYR A N 1
ATOM 698 C CA . TYR A 1 85 ? -14.009 -2.896 28.583 1.00 64.19 85 TYR A CA 1
ATOM 699 C C . TYR A 1 85 ? -12.893 -3.347 27.630 1.00 64.19 85 TYR A C 1
ATOM 701 O O . TYR A 1 85 ? -12.148 -4.278 27.946 1.00 64.19 85 TYR A O 1
ATOM 709 N N . LEU A 1 86 ? -12.723 -2.665 26.490 1.00 64.56 86 LEU A N 1
ATOM 710 C CA . LEU A 1 86 ? -11.638 -2.948 25.546 1.00 64.56 86 LEU A CA 1
ATOM 711 C C . LEU A 1 86 ? -10.257 -2.691 26.158 1.00 64.56 86 LEU A C 1
ATOM 713 O O . LEU A 1 86 ? -9.385 -3.547 26.033 1.00 64.56 86 LEU A O 1
ATOM 717 N N . TYR A 1 87 ? -10.069 -1.571 26.860 1.00 69.31 87 TYR A N 1
ATOM 718 C CA . TYR A 1 87 ? -8.814 -1.255 27.546 1.00 69.31 87 TYR A CA 1
ATOM 719 C C . TYR A 1 87 ? -8.462 -2.315 28.596 1.00 69.31 87 TYR A C 1
ATOM 721 O O . TYR A 1 87 ? -7.349 -2.836 28.602 1.00 69.31 87 TYR A O 1
ATOM 729 N N . ARG A 1 88 ? -9.438 -2.718 29.423 1.00 67.69 88 ARG A N 1
ATOM 730 C CA . ARG A 1 88 ? -9.273 -3.796 30.409 1.00 67.69 88 ARG A CA 1
ATOM 731 C C . ARG A 1 88 ? -8.892 -5.120 29.742 1.00 67.69 88 ARG A C 1
ATOM 733 O O . ARG A 1 88 ? -7.920 -5.747 30.143 1.00 67.69 88 ARG A O 1
ATOM 740 N N . THR A 1 89 ? -9.595 -5.494 28.674 1.00 65.00 89 THR A N 1
ATOM 741 C CA . THR A 1 89 ? -9.333 -6.739 27.934 1.00 65.00 89 THR A CA 1
ATOM 74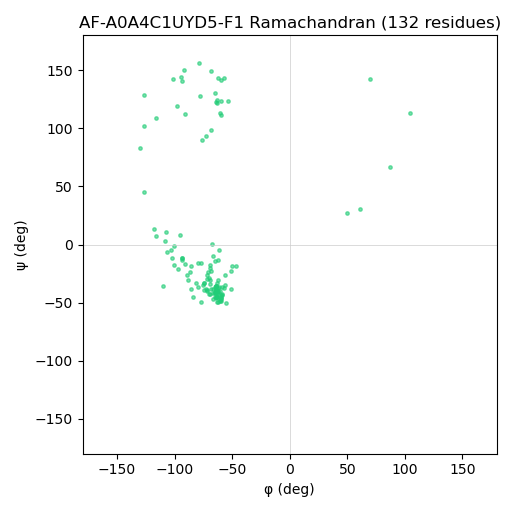2 C C . THR A 1 89 ? -7.951 -6.736 27.269 1.00 65.00 89 THR A C 1
ATOM 744 O O . THR A 1 89 ? -7.303 -7.776 27.185 1.00 65.00 89 THR A O 1
ATOM 747 N N . MET A 1 90 ? -7.480 -5.584 26.780 1.00 71.44 90 MET A N 1
ATOM 748 C CA . MET A 1 90 ? -6.130 -5.442 26.225 1.00 71.44 90 MET A CA 1
ATOM 749 C C . MET A 1 90 ? -5.060 -5.536 27.316 1.00 71.44 90 MET A C 1
ATOM 751 O O . MET A 1 90 ? -4.074 -6.242 27.122 1.00 71.44 90 MET A O 1
ATOM 755 N N . LYS A 1 91 ? -5.279 -4.894 28.470 1.00 71.06 91 LYS A N 1
ATOM 756 C CA . LYS A 1 91 ? -4.373 -4.945 29.626 1.00 71.06 91 LYS A CA 1
ATOM 757 C C . LYS A 1 91 ? -4.231 -6.359 30.195 1.00 71.06 91 LYS A C 1
ATOM 759 O O . LYS A 1 91 ? -3.129 -6.772 30.514 1.00 71.06 91 LYS A O 1
ATOM 764 N N . GLU A 1 92 ? -5.321 -7.122 30.257 1.00 70.62 92 GLU A N 1
ATOM 765 C CA . GLU A 1 92 ? -5.313 -8.513 30.739 1.00 70.62 92 GLU A CA 1
ATOM 766 C C . GLU A 1 92 ? -4.625 -9.494 29.774 1.00 70.62 92 GLU A C 1
ATOM 768 O O . GLU A 1 92 ? -4.185 -10.565 30.187 1.00 70.62 92 GLU A O 1
ATOM 773 N N . ARG A 1 93 ? -4.547 -9.164 28.478 1.00 70.88 93 ARG A N 1
ATOM 774 C CA . ARG A 1 93 ? -3.993 -10.052 27.439 1.00 70.88 93 ARG A CA 1
ATOM 775 C C . ARG A 1 93 ? -2.560 -9.724 27.039 1.00 70.88 93 ARG A C 1
ATOM 777 O O . ARG A 1 93 ? -1.915 -10.555 26.400 1.00 70.88 93 ARG A O 1
ATOM 784 N N . LEU A 1 94 ? -2.080 -8.524 27.351 1.00 61.62 94 LEU A N 1
ATOM 785 C CA . LEU A 1 94 ? -0.716 -8.104 27.059 1.00 61.62 94 LEU A CA 1
ATOM 786 C C . LEU A 1 94 ? 0.185 -8.366 28.276 1.00 61.62 94 LEU A C 1
ATOM 788 O O . LEU A 1 94 ? -0.266 -8.217 29.408 1.00 61.62 94 LEU A O 1
ATOM 792 N N . PRO A 1 95 ? 1.455 -8.763 28.076 1.00 62.62 95 PRO A N 1
ATOM 793 C CA . PRO A 1 95 ? 2.390 -8.942 29.184 1.00 62.62 95 PRO A CA 1
ATOM 794 C C . PRO A 1 95 ? 2.527 -7.646 29.997 1.00 62.62 95 PRO A C 1
ATOM 796 O O . PRO A 1 95 ? 2.588 -6.568 29.410 1.00 62.62 95 PRO A O 1
ATOM 799 N N . GLU A 1 96 ? 2.664 -7.741 31.323 1.00 59.44 96 GLU A N 1
ATOM 800 C CA . GLU A 1 96 ? 2.723 -6.585 32.247 1.00 59.44 96 GLU A CA 1
ATOM 801 C C . GLU A 1 96 ? 3.753 -5.506 31.857 1.00 59.44 96 GLU A C 1
ATOM 803 O O . GLU A 1 96 ? 3.591 -4.343 32.201 1.00 59.44 96 GLU A O 1
ATOM 808 N N . LYS A 1 97 ? 4.784 -5.853 31.075 1.00 60.56 97 LYS A N 1
ATOM 809 C CA . LYS A 1 97 ? 5.809 -4.916 30.581 1.00 60.56 97 LYS A CA 1
ATOM 810 C C . LYS A 1 97 ? 5.318 -3.846 29.596 1.00 60.56 97 LYS A C 1
ATOM 812 O O . LYS A 1 97 ? 6.108 -2.974 29.250 1.00 60.56 97 LYS A O 1
ATOM 817 N N . TRP A 1 98 ? 4.089 -3.937 29.092 1.00 62.09 98 TRP A N 1
ATOM 818 C CA . TRP A 1 98 ? 3.615 -3.083 27.994 1.00 62.09 98 TRP A CA 1
ATOM 819 C C . TRP A 1 98 ? 2.877 -1.820 28.432 1.00 62.09 98 TRP A C 1
ATOM 821 O O . TRP A 1 98 ? 2.690 -0.939 27.600 1.00 62.09 98 TRP A O 1
ATOM 831 N N . PHE A 1 99 ? 2.482 -1.715 29.700 1.00 58.88 99 PHE A N 1
ATOM 832 C CA . PHE A 1 99 ? 1.838 -0.518 30.232 1.00 58.88 99 PHE A CA 1
ATOM 833 C C . PHE A 1 99 ? 2.586 -0.054 31.471 1.00 58.88 99 PHE A C 1
ATOM 835 O O . PHE A 1 99 ? 2.834 -0.835 32.387 1.00 58.88 99 PHE A O 1
ATOM 842 N N . THR A 1 100 ? 2.956 1.220 31.493 1.00 73.19 100 THR A N 1
ATOM 843 C CA . THR A 1 100 ? 3.560 1.844 32.672 1.00 73.19 100 THR A CA 1
ATOM 844 C C . THR A 1 100 ? 2.484 2.490 33.547 1.00 73.19 100 THR A C 1
ATOM 846 O O . THR A 1 100 ? 1.486 3.004 33.040 1.00 73.19 100 THR A O 1
ATOM 849 N N . ASP A 1 101 ? 2.703 2.547 34.866 1.00 72.69 101 ASP A N 1
ATOM 850 C CA . ASP A 1 101 ? 1.770 3.189 35.815 1.00 72.69 101 ASP A CA 1
ATOM 851 C C . ASP A 1 101 ? 1.471 4.664 35.458 1.00 72.69 101 ASP A C 1
ATOM 853 O O . ASP A 1 101 ? 0.404 5.214 35.763 1.00 72.69 101 ASP A O 1
ATOM 857 N N . ALA A 1 102 ? 2.409 5.316 34.761 1.00 74.50 102 ALA A N 1
ATOM 858 C CA . ALA A 1 102 ? 2.265 6.675 34.254 1.00 74.50 102 ALA A CA 1
ATOM 859 C C . ALA A 1 102 ? 1.225 6.781 33.121 1.00 74.50 102 ALA A C 1
ATOM 861 O O . ALA A 1 102 ? 0.459 7.749 33.084 1.00 74.50 102 ALA A O 1
ATOM 862 N N . GLU A 1 103 ? 1.164 5.794 32.224 1.00 68.44 103 GLU A N 1
ATOM 863 C CA . GLU A 1 103 ? 0.215 5.755 31.104 1.00 68.44 103 GLU A CA 1
ATOM 864 C C . GLU A 1 103 ? -1.210 5.471 31.584 1.00 68.44 103 GLU A C 1
ATOM 866 O O . GLU A 1 103 ? -2.145 6.144 31.145 1.00 68.44 103 GLU A O 1
ATOM 871 N N . ASP A 1 104 ? -1.373 4.567 32.553 1.00 69.19 104 ASP A N 1
ATOM 872 C CA . ASP A 1 104 ? -2.664 4.295 33.196 1.00 69.19 104 ASP A CA 1
ATOM 873 C C . ASP A 1 104 ? -3.231 5.550 33.872 1.00 69.19 104 ASP A C 1
ATOM 875 O O . ASP A 1 104 ? -4.395 5.915 33.677 1.00 69.19 104 ASP A O 1
ATOM 879 N N . THR A 1 105 ? -2.382 6.271 34.609 1.00 76.81 105 THR A N 1
ATOM 880 C CA . THR A 1 105 ? -2.772 7.517 35.281 1.00 76.81 105 THR A CA 1
ATOM 881 C C . THR A 1 105 ? -3.154 8.604 34.272 1.00 76.81 105 THR A C 1
ATOM 883 O O . THR A 1 105 ? -4.107 9.361 34.487 1.00 76.81 105 THR A O 1
ATOM 886 N N . ALA A 1 106 ? -2.417 8.711 33.163 1.00 75.44 106 ALA A N 1
ATOM 887 C CA . ALA A 1 106 ? -2.698 9.677 32.105 1.00 75.44 106 ALA A CA 1
ATOM 888 C C . ALA A 1 106 ? -4.019 9.367 31.387 1.00 75.44 106 ALA A C 1
ATOM 890 O O . ALA A 1 106 ? -4.818 10.275 31.145 1.00 75.44 106 ALA A O 1
ATOM 891 N N . TYR A 1 107 ? -4.278 8.091 31.105 1.00 68.62 107 TYR A N 1
ATOM 892 C CA . TYR A 1 107 ? -5.514 7.631 30.491 1.00 68.62 107 TYR A CA 1
ATOM 893 C C . TYR A 1 107 ? -6.728 7.886 31.395 1.00 68.62 107 TYR A C 1
ATOM 895 O O . TYR A 1 107 ? -7.719 8.461 30.945 1.00 68.62 107 TYR A O 1
ATOM 903 N N . GLU A 1 108 ? -6.643 7.562 32.687 1.00 72.81 108 GLU A N 1
ATOM 904 C CA . GLU A 1 108 ? -7.741 7.798 33.630 1.00 72.81 108 GLU A CA 1
ATOM 905 C C . GLU A 1 108 ? -8.047 9.297 33.798 1.00 72.81 108 GLU A C 1
ATOM 907 O O . GLU A 1 108 ? -9.214 9.705 33.820 1.00 72.81 108 GLU A O 1
ATOM 912 N N . LYS A 1 109 ? -7.009 10.145 33.840 1.00 78.62 109 LYS A N 1
ATOM 913 C CA . LYS A 1 109 ? -7.170 11.608 33.835 1.00 78.62 109 LYS A CA 1
ATOM 914 C C . LYS A 1 109 ? -7.832 12.101 32.552 1.00 78.62 109 LYS A C 1
ATOM 916 O O . LYS A 1 109 ? -8.723 12.944 32.627 1.00 78.62 109 LYS A O 1
ATOM 921 N N . ALA A 1 110 ? -7.443 11.571 31.394 1.00 68.00 110 ALA A N 1
ATOM 922 C CA . ALA A 1 110 ? -8.046 11.933 30.117 1.00 68.00 110 ALA A CA 1
ATOM 923 C C . ALA A 1 110 ? -9.531 11.549 30.072 1.00 68.00 110 ALA A C 1
ATOM 925 O O . ALA A 1 110 ? -10.359 12.394 29.734 1.00 68.00 110 ALA A O 1
ATOM 926 N N . VAL A 1 111 ? -9.885 10.338 30.517 1.00 65.69 111 VAL A N 1
ATOM 927 C CA . VAL A 1 111 ? -11.277 9.863 30.606 1.00 65.69 111 VAL A CA 1
ATOM 928 C C . VAL A 1 111 ? -12.143 10.732 31.489 1.00 65.69 111 VAL A C 1
ATOM 930 O O . VAL A 1 111 ? -13.247 11.096 31.086 1.00 65.69 111 VAL A O 1
ATOM 933 N N . LYS A 1 112 ? -11.633 11.141 32.64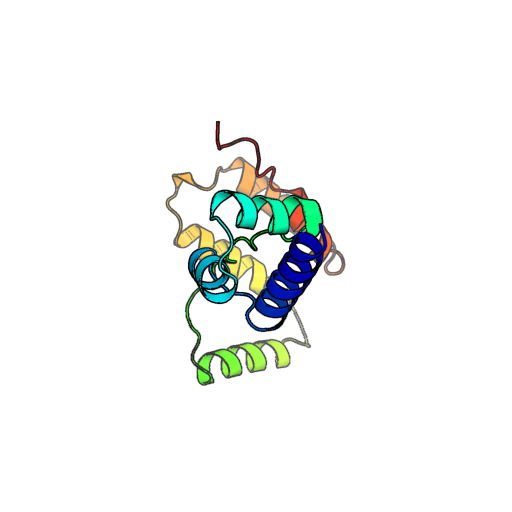7 1.00 68.88 112 LYS A N 1
ATOM 934 C CA . LYS A 1 112 ? -12.364 12.048 33.535 1.00 68.88 112 LYS A CA 1
ATOM 935 C C . LYS A 1 112 ? -12.463 13.47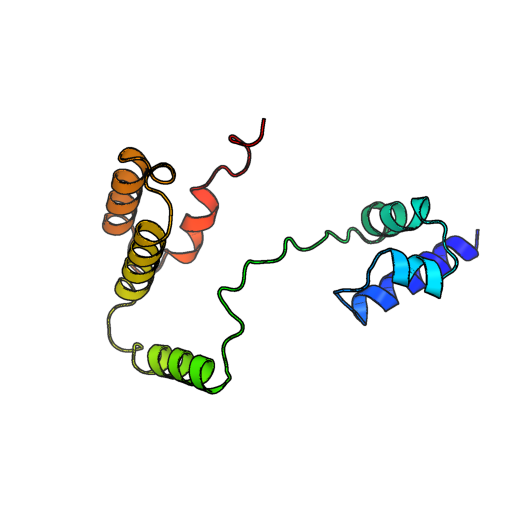2 32.972 1.00 68.88 112 LYS A C 1
ATOM 937 O O . LYS A 1 112 ? -13.432 14.165 33.266 1.00 68.88 112 LYS A O 1
ATOM 942 N N . ALA A 1 113 ? -11.497 13.906 32.160 1.00 67.69 113 ALA A N 1
ATOM 943 C CA . ALA A 1 113 ? -11.421 15.271 31.639 1.00 67.69 113 ALA A CA 1
ATOM 944 C C . ALA A 1 113 ? -12.127 15.498 30.288 1.00 67.69 113 ALA A C 1
ATOM 946 O O . ALA A 1 113 ? -12.370 16.652 29.936 1.00 67.69 113 ALA A O 1
ATOM 947 N N . THR A 1 114 ? -12.454 14.455 29.509 1.00 58.19 114 THR A N 1
ATOM 948 C CA . THR A 1 114 ? -13.063 14.635 28.174 1.00 58.19 114 THR A CA 1
ATOM 949 C C . THR A 1 114 ? -14.593 14.481 28.186 1.00 58.19 114 THR A C 1
ATOM 951 O O . THR A 1 114 ? -15.104 13.394 28.459 1.00 58.19 114 THR A O 1
ATOM 954 N N . PRO A 1 115 ? -15.366 15.521 27.805 1.00 55.81 115 PRO A N 1
ATOM 955 C CA . PRO A 1 115 ? -16.812 15.403 27.622 1.00 55.81 115 PRO A CA 1
ATOM 956 C C . PRO A 1 115 ? -17.164 14.403 26.508 1.00 55.81 115 PRO A C 1
ATOM 958 O O . PRO A 1 115 ? -16.483 14.353 25.478 1.00 55.81 115 PRO A O 1
ATOM 961 N N . LYS A 1 116 ? -18.260 13.648 26.700 1.00 52.56 116 LYS A N 1
ATOM 962 C CA . LYS A 1 116 ? -18.727 12.493 25.891 1.00 52.56 116 LYS A CA 1
ATOM 963 C C . LYS A 1 116 ? -18.729 12.689 24.357 1.00 52.56 116 LYS A C 1
ATOM 965 O O . LYS A 1 116 ? -18.707 11.708 23.628 1.00 52.56 116 LYS A O 1
ATOM 970 N N . CYS A 1 117 ? -18.687 13.917 23.841 1.00 45.78 117 CYS A N 1
ATOM 971 C CA . CYS A 1 117 ? -18.838 14.240 22.418 1.00 45.78 117 CYS A CA 1
ATOM 972 C C . CYS A 1 117 ? -17.541 14.528 21.620 1.00 45.78 117 CYS A C 1
ATOM 974 O O . CYS A 1 117 ? -17.634 14.766 20.418 1.00 45.78 117 CYS A O 1
ATOM 976 N N . LYS A 1 118 ? -16.330 14.508 22.212 1.00 45.25 118 LYS A N 1
ATOM 977 C CA . LYS A 1 118 ? -15.066 14.846 21.490 1.00 45.25 118 LYS A CA 1
ATOM 978 C C . LYS A 1 118 ? -14.029 13.719 21.358 1.00 45.25 118 LYS A C 1
ATOM 980 O O . LYS A 1 118 ? -12.932 13.941 20.847 1.00 45.25 118 LYS A O 1
ATOM 985 N N . TRP A 1 119 ? -14.391 12.505 21.749 1.00 52.56 119 TRP A N 1
ATOM 986 C CA . TRP A 1 119 ? -13.478 11.369 21.899 1.00 52.56 119 TRP A CA 1
ATOM 987 C C . TRP A 1 119 ? -12.767 10.906 20.616 1.00 52.56 119 TRP A C 1
ATOM 989 O O . TRP A 1 119 ? -11.608 10.498 20.670 1.00 52.56 119 TRP A O 1
ATOM 999 N N . ALA A 1 120 ? -13.392 11.062 19.446 1.00 45.88 120 ALA A N 1
ATOM 1000 C CA . ALA A 1 120 ? -12.834 10.598 18.171 1.00 45.88 120 ALA A CA 1
ATOM 1001 C C . ALA A 1 120 ? -11.532 11.310 17.733 1.00 45.88 120 ALA A C 1
ATOM 1003 O O . ALA A 1 120 ? -10.844 10.819 16.841 1.00 45.88 120 ALA A O 1
ATOM 1004 N N . LYS A 1 121 ? -11.167 12.453 18.339 1.00 45.75 121 LYS A N 1
ATOM 1005 C CA . LYS A 1 121 ? -9.968 13.224 17.953 1.00 45.75 121 LYS A CA 1
ATOM 1006 C C . LYS A 1 121 ? -8.723 12.952 18.809 1.00 45.75 121 LYS A C 1
ATOM 1008 O O . LYS A 1 121 ? -7.625 13.212 18.333 1.00 45.75 121 LYS A O 1
ATOM 1013 N N . CYS A 1 122 ? -8.856 12.426 20.029 1.00 49.38 122 CYS A N 1
ATOM 1014 C CA . CYS A 1 122 ? -7.734 12.368 20.980 1.00 49.38 122 CYS A CA 1
ATOM 1015 C C . CYS A 1 122 ? -6.833 11.129 20.837 1.00 49.38 122 CYS A C 1
ATOM 1017 O O . CYS A 1 122 ? -5.661 11.184 21.205 1.00 49.38 122 CYS A O 1
ATOM 1019 N N . TYR A 1 123 ? -7.331 10.025 20.274 1.00 48.53 123 TYR A N 1
ATOM 1020 C CA . TYR A 1 123 ? -6.570 8.770 20.258 1.00 48.53 123 TYR A CA 1
ATOM 1021 C C . TYR A 1 123 ? -5.374 8.788 19.288 1.00 48.53 123 TYR A C 1
ATOM 1023 O O . TYR A 1 123 ? -4.340 8.188 19.562 1.00 48.53 123 TYR A O 1
ATOM 1031 N N . PHE A 1 124 ? -5.458 9.554 18.194 1.00 44.34 124 PHE A N 1
ATOM 1032 C CA . PHE A 1 124 ? -4.345 9.703 17.245 1.00 44.34 124 PHE A CA 1
ATOM 1033 C C . PHE A 1 124 ? -3.232 10.646 17.727 1.00 44.34 124 PHE A C 1
ATOM 1035 O O . PHE A 1 124 ? -2.134 10.601 17.183 1.00 44.34 124 PHE A O 1
ATOM 1042 N N . SER A 1 125 ? -3.481 11.479 18.743 1.00 47.06 125 SER A N 1
ATOM 1043 C CA . SER A 1 125 ? -2.485 12.423 19.271 1.00 47.06 125 SER A CA 1
ATOM 1044 C C . SER A 1 125 ? -1.674 11.894 20.458 1.00 47.06 125 SER A C 1
ATOM 1046 O O . SER A 1 125 ? -0.705 12.536 20.844 1.00 47.06 125 SER A O 1
ATOM 1048 N N . MET A 1 126 ? -2.064 10.763 21.059 1.00 41.59 126 MET A N 1
ATOM 1049 C CA . MET A 1 126 ? -1.469 10.272 22.314 1.00 41.59 126 MET A CA 1
ATOM 1050 C C . MET A 1 126 ? -0.322 9.269 22.148 1.00 41.59 126 MET A C 1
ATOM 1052 O O . MET A 1 126 ? 0.384 9.026 23.119 1.00 41.59 126 MET A O 1
ATOM 1056 N N . VAL A 1 127 ? -0.087 8.718 20.953 1.00 47.88 127 VAL A N 1
ATOM 1057 C CA . VAL A 1 127 ? 1.000 7.748 20.738 1.00 47.88 127 VAL A CA 1
ATOM 1058 C C . VAL A 1 127 ? 2.036 8.323 19.765 1.00 47.88 127 VAL A C 1
ATOM 1060 O O . VAL A 1 127 ? 1.756 8.413 18.566 1.00 47.88 127 VAL A O 1
ATOM 1063 N N . PRO A 1 128 ? 3.250 8.685 20.218 1.00 43.81 128 PRO A N 1
ATOM 1064 C CA . PRO A 1 128 ? 4.368 8.948 19.327 1.00 43.81 128 PRO A CA 1
ATOM 1065 C C . PRO A 1 128 ? 4.917 7.602 18.833 1.00 43.81 128 PRO A C 1
ATOM 1067 O O . PRO A 1 128 ? 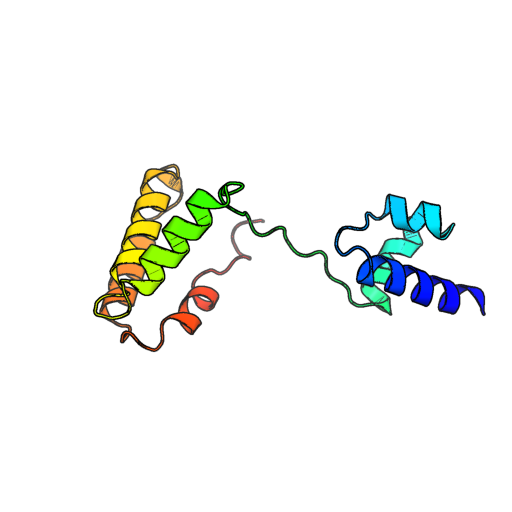5.813 7.016 19.429 1.00 43.81 128 PRO A O 1
ATOM 1070 N N . TRP A 1 129 ? 4.384 7.104 17.715 1.00 46.03 129 TRP A N 1
ATOM 1071 C CA . TRP A 1 129 ? 4.782 5.825 17.096 1.00 46.03 129 TRP A CA 1
ATOM 1072 C C . TRP A 1 129 ? 6.257 5.748 16.643 1.00 46.03 129 TRP A C 1
ATOM 1074 O O . TRP A 1 129 ? 6.704 4.691 16.210 1.00 46.03 129 TRP A O 1
ATOM 1084 N N . ASN A 1 130 ? 7.030 6.834 16.745 1.00 40.72 130 ASN A N 1
ATOM 1085 C CA . ASN A 1 130 ? 8.361 6.937 16.138 1.00 40.72 130 ASN A CA 1
ATOM 1086 C C . ASN A 1 130 ? 9.543 6.902 17.125 1.00 40.72 130 ASN A C 1
ATOM 1088 O O . ASN A 1 130 ? 10.674 7.048 16.678 1.00 40.72 130 ASN A O 1
ATOM 1092 N N . ALA A 1 131 ? 9.332 6.717 18.433 1.00 42.97 131 ALA A N 1
ATOM 1093 C CA . ALA A 1 131 ? 10.424 6.815 19.417 1.00 42.97 131 ALA A CA 1
ATOM 1094 C C . ALA A 1 131 ? 10.964 5.473 19.959 1.00 42.97 131 ALA A C 1
ATOM 1096 O O . ALA A 1 131 ? 11.942 5.487 20.694 1.00 42.97 131 ALA A O 1
ATOM 1097 N N . ALA A 1 132 ? 10.371 4.326 19.608 1.00 41.44 132 ALA A N 1
ATOM 1098 C CA . ALA A 1 132 ? 10.727 3.025 20.205 1.00 41.44 132 ALA A CA 1
ATOM 1099 C C . ALA A 1 132 ? 11.291 1.985 19.212 1.00 41.44 132 ALA A C 1
ATOM 1101 O O . ALA A 1 132 ? 11.366 0.803 19.535 1.00 41.44 132 ALA A O 1
ATOM 1102 N N . MET A 1 133 ? 11.672 2.400 17.999 1.00 38.81 133 MET A N 1
ATOM 1103 C CA . MET A 1 133 ? 12.276 1.517 16.986 1.00 38.81 133 MET A CA 1
ATOM 1104 C C . MET A 1 133 ? 13.611 2.063 16.454 1.00 38.81 133 MET A C 1
ATOM 1106 O O . MET A 1 133 ? 13.837 2.072 15.244 1.00 38.81 133 MET A O 1
ATOM 1110 N N . SER A 1 134 ? 14.489 2.526 17.347 1.00 35.47 134 SER A N 1
ATOM 1111 C CA . SER A 1 134 ? 15.904 2.764 17.038 1.00 35.47 134 SER A CA 1
ATOM 1112 C C . SER A 1 134 ? 16.803 2.255 18.149 1.00 35.47 134 SER A C 1
ATOM 1114 O O . SER A 1 134 ? 16.335 2.209 19.307 1.00 35.47 134 SER A O 1
#

Mean predicted aligned error: 17.03 Å

Sequence (134 aa):
MKDALLQRRGVRLMIETDKRASYRQIWASLGIDMSQVPKILHNHLAVRKPCIQWIPHNLIEAQKLRRDNLVLQDDVNDLPLHWSYLYRTMKERLPEKWFTDAEDTAYEKAVKATPKCKWAKCYFSMVPWNAAMS

Radius of gyration: 22.48 Å; Cα contacts (8 Å, |Δi|>4): 42; chains: 1; bounding box: 46×31×61 Å

Foldseek 3Di:
DVLVVVLLVQLVVVCVVPVPDDLVNSCVVSVDDSVVSVVSCCVPVVHDNPPPDDDPDDDDPVRVVVVVVVVVVPPDDDPPPVVVVVVVVVCVPDPVVPDDPVNVVVVVVCSVPDDPPPPVPVPVVPDPPPDPDD

Organism: Eumeta variegata (NCBI:txid151549)

pLDDT: mean 71.21, std 16.77, range [35.47, 93.81]